Protein AF-A0A8S3JM51-F1 (afdb_monomer)

Structure (mmCIF, N/CA/C/O backbone):
data_AF-A0A8S3JM51-F1
#
_entry.id   AF-A0A8S3JM51-F1
#
loop_
_atom_site.group_PDB
_atom_site.id
_atom_site.type_symbol
_atom_site.label_atom_id
_atom_site.label_alt_id
_atom_site.label_comp_id
_atom_site.label_asym_id
_atom_site.label_entity_id
_atom_site.label_seq_id
_atom_site.pdbx_PDB_ins_code
_atom_site.Cartn_x
_atom_site.Cartn_y
_atom_site.Cartn_z
_atom_site.occupancy
_atom_site.B_iso_or_equiv
_atom_site.auth_seq_id
_atom_site.auth_comp_id
_atom_site.auth_asym_id
_atom_site.auth_atom_id
_atom_site.pdbx_PDB_model_num
ATOM 1 N N . MET A 1 1 ? 43.535 -15.695 -12.423 1.00 42.69 1 MET A N 1
ATOM 2 C CA . MET A 1 1 ? 42.474 -16.268 -13.277 1.00 42.69 1 MET A CA 1
ATOM 3 C C . MET A 1 1 ? 41.243 -15.394 -13.135 1.00 42.69 1 MET A C 1
ATOM 5 O O . MET A 1 1 ? 40.540 -15.498 -12.141 1.00 42.69 1 MET A O 1
ATOM 9 N N . SER A 1 2 ? 41.068 -14.454 -14.060 1.00 44.69 2 SER A N 1
ATOM 10 C CA . SER A 1 2 ? 39.969 -13.487 -14.043 1.00 44.69 2 SER A CA 1
ATOM 11 C C . SER A 1 2 ? 38.774 -14.100 -14.762 1.00 44.69 2 SER A C 1
ATOM 13 O O . SER A 1 2 ? 38.815 -14.300 -15.972 1.00 44.69 2 SER A O 1
ATOM 15 N N . THR A 1 3 ? 37.728 -14.451 -14.024 1.00 50.28 3 THR A N 1
ATOM 16 C CA . THR A 1 3 ? 36.486 -14.998 -14.575 1.00 50.28 3 THR A CA 1
ATOM 17 C C . THR A 1 3 ? 35.625 -13.870 -15.146 1.00 50.28 3 THR A C 1
ATOM 19 O O . THR A 1 3 ? 34.622 -13.467 -14.564 1.00 50.28 3 THR A O 1
ATOM 22 N N . THR A 1 4 ? 35.996 -13.335 -16.308 1.00 54.69 4 THR A N 1
ATOM 23 C CA . THR A 1 4 ? 35.070 -12.525 -17.110 1.00 54.69 4 THR A CA 1
ATOM 24 C C . THR A 1 4 ? 34.078 -13.472 -17.775 1.00 54.69 4 THR A C 1
ATOM 26 O O . THR A 1 4 ? 34.344 -13.991 -18.854 1.00 54.69 4 THR A O 1
ATOM 29 N N . ASN A 1 5 ? 32.959 -13.754 -17.107 1.00 57.62 5 ASN A N 1
ATOM 30 C CA . ASN A 1 5 ? 31.824 -14.431 -17.727 1.00 57.62 5 ASN A CA 1
ATOM 31 C C . ASN A 1 5 ? 31.039 -13.386 -18.545 1.00 57.62 5 ASN A C 1
ATOM 33 O O . ASN A 1 5 ? 30.449 -12.485 -17.941 1.00 57.62 5 ASN A O 1
ATOM 37 N N . PRO A 1 6 ? 31.049 -13.431 -19.890 1.00 56.12 6 PRO A N 1
ATOM 38 C CA . PRO A 1 6 ? 30.386 -12.442 -20.718 1.00 56.12 6 PRO A CA 1
ATOM 39 C C . PRO A 1 6 ? 28.938 -12.887 -20.926 1.00 56.12 6 PRO A C 1
ATOM 41 O O . PRO A 1 6 ? 28.549 -13.347 -21.992 1.00 56.12 6 PRO A O 1
ATOM 44 N N . GLN A 1 7 ? 28.124 -12.776 -19.885 1.00 57.81 7 GLN A N 1
ATOM 45 C CA . GLN A 1 7 ? 26.674 -12.813 -20.034 1.00 57.81 7 GLN A CA 1
ATOM 46 C C . GLN A 1 7 ? 26.214 -11.373 -19.867 1.00 57.81 7 GLN A C 1
ATOM 48 O O . GLN A 1 7 ? 25.864 -10.932 -18.775 1.00 57.81 7 GLN A O 1
ATOM 53 N N . HIS A 1 8 ? 26.309 -10.612 -20.956 1.00 55.81 8 HIS A N 1
ATOM 54 C CA . HIS A 1 8 ? 25.755 -9.268 -21.073 1.00 55.81 8 HIS A CA 1
ATOM 55 C C . HIS A 1 8 ? 24.223 -9.393 -21.064 1.00 55.81 8 HIS A C 1
ATOM 57 O O . HIS A 1 8 ? 23.562 -9.255 -22.086 1.00 55.81 8 HIS A O 1
ATOM 63 N N . THR A 1 9 ? 23.647 -9.778 -19.922 1.00 66.88 9 THR A N 1
ATOM 64 C CA . THR A 1 9 ? 22.201 -9.887 -19.770 1.00 66.88 9 THR A CA 1
ATOM 65 C C . THR A 1 9 ? 21.653 -8.476 -19.821 1.00 66.88 9 THR A C 1
ATOM 67 O O . THR A 1 9 ? 21.828 -7.707 -18.876 1.00 66.88 9 THR A O 1
ATOM 70 N N . GLU A 1 10 ? 21.050 -8.111 -20.944 1.00 80.38 10 GLU A N 1
ATOM 71 C CA . GLU A 1 10 ? 20.429 -6.808 -21.104 1.00 80.38 10 GLU A CA 1
ATOM 72 C C . GLU A 1 10 ? 19.344 -6.640 -20.035 1.00 80.38 10 GLU A C 1
ATOM 74 O O . GLU A 1 10 ? 18.432 -7.461 -19.885 1.00 80.38 10 GLU A O 1
ATOM 7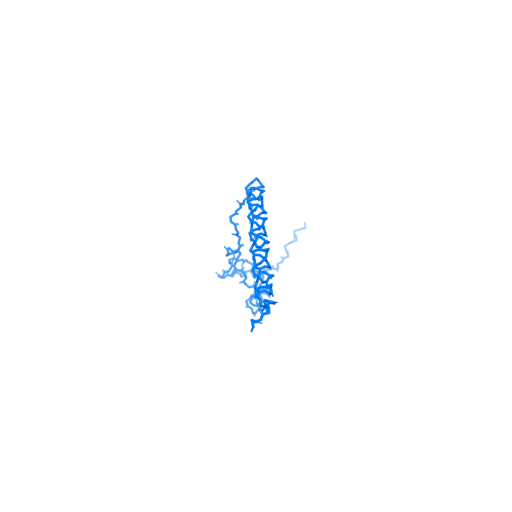9 N N . PHE A 1 11 ? 19.482 -5.588 -19.231 1.00 87.12 11 PHE A N 1
ATOM 80 C CA . PHE A 1 11 ? 18.493 -5.239 -18.226 1.00 87.12 11 PHE A CA 1
ATOM 81 C C . PHE A 1 11 ? 17.602 -4.129 -18.770 1.00 87.12 11 PHE A C 1
ATOM 83 O O . PHE A 1 11 ? 18.071 -3.033 -19.072 1.00 87.12 11 PHE A O 1
ATOM 90 N N . LEU A 1 12 ? 16.303 -4.396 -18.832 1.00 88.81 12 LEU A N 1
ATOM 91 C CA . LEU A 1 12 ? 15.284 -3.427 -19.209 1.00 88.81 12 LEU A CA 1
ATOM 92 C C . LEU A 1 12 ? 14.673 -2.803 -17.953 1.00 88.81 12 LEU A C 1
ATOM 94 O O . LEU A 1 12 ? 14.421 -3.481 -16.952 1.00 88.81 12 LEU A O 1
ATOM 98 N N . THR A 1 13 ? 14.435 -1.494 -18.000 1.00 89.88 13 THR A N 1
ATOM 99 C CA . THR A 1 13 ? 13.771 -0.762 -16.915 1.00 89.88 13 THR A CA 1
ATOM 100 C C . THR A 1 13 ? 12.292 -0.615 -17.245 1.00 89.88 13 THR A C 1
ATOM 102 O O . THR A 1 13 ? 11.944 -0.095 -18.296 1.00 89.88 13 THR A O 1
ATOM 105 N N . CYS A 1 14 ? 11.409 -1.045 -16.346 1.00 88.69 14 CYS A N 1
ATOM 106 C CA . CYS A 1 14 ? 9.969 -0.858 -16.515 1.00 88.69 14 CYS A CA 1
ATOM 107 C C . CYS A 1 14 ? 9.577 0.611 -16.319 1.00 88.69 14 CYS A C 1
ATOM 109 O O . CYS A 1 14 ? 9.820 1.172 -15.254 1.00 88.69 14 CYS A O 1
ATOM 111 N N . GLU A 1 15 ? 8.900 1.216 -17.292 1.00 85.75 15 GLU A N 1
ATOM 112 C CA . GLU A 1 15 ? 8.443 2.613 -17.213 1.00 85.75 15 GLU A CA 1
ATOM 113 C C . GLU A 1 15 ? 7.357 2.831 -16.145 1.00 85.75 15 GLU A C 1
ATOM 115 O O . GLU A 1 15 ? 7.271 3.895 -15.531 1.00 85.75 15 GLU A O 1
ATOM 120 N N . LEU A 1 16 ? 6.563 1.796 -15.852 1.00 84.38 16 LEU A N 1
ATOM 121 C CA . LEU A 1 16 ? 5.455 1.863 -14.897 1.00 84.38 16 LEU A CA 1
ATOM 122 C C . LEU A 1 16 ? 5.922 1.798 -13.433 1.00 84.38 16 LEU A C 1
ATOM 124 O O . LEU A 1 16 ? 5.446 2.572 -12.597 1.00 84.38 16 LEU A O 1
ATOM 128 N N . CYS A 1 17 ? 6.829 0.867 -13.100 1.00 86.69 17 CYS A N 1
ATOM 129 C CA . CYS A 1 17 ? 7.301 0.645 -11.725 1.00 86.69 17 CYS A CA 1
ATOM 130 C C . CYS A 1 17 ? 8.776 1.004 -11.475 1.00 86.69 17 CYS A C 1
ATOM 132 O O . CYS A 1 17 ? 9.225 0.918 -10.330 1.00 86.69 17 CYS A O 1
ATOM 134 N N . LYS A 1 18 ? 9.517 1.418 -12.511 1.00 87.00 18 LYS A N 1
ATOM 135 C CA . LYS A 1 18 ? 10.931 1.846 -12.478 1.00 87.00 18 LYS A CA 1
ATOM 136 C C . LYS A 1 18 ? 11.924 0.789 -11.972 1.00 87.00 18 LYS A C 1
ATOM 138 O O . LYS A 1 18 ? 13.024 1.127 -11.542 1.00 87.00 18 LYS A 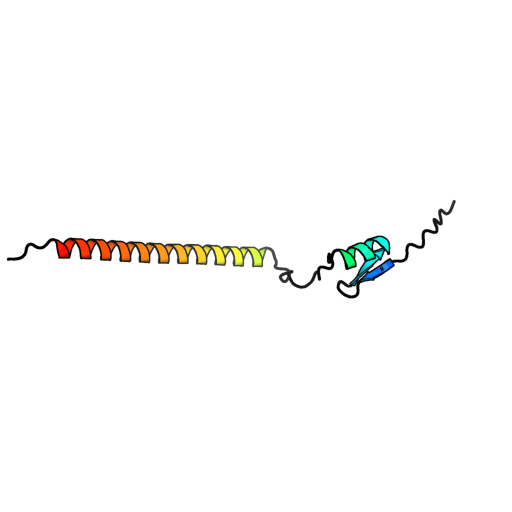O 1
ATOM 143 N N . ARG A 1 19 ? 11.558 -0.497 -12.011 1.00 86.31 19 ARG A N 1
ATOM 144 C CA . ARG A 1 19 ? 12.443 -1.619 -11.644 1.00 86.31 19 ARG A CA 1
ATOM 145 C C . ARG A 1 19 ? 13.186 -2.158 -12.865 1.00 86.31 19 ARG A C 1
ATOM 147 O O . ARG A 1 19 ? 12.645 -2.128 -13.969 1.00 86.31 19 ARG A O 1
ATOM 154 N N . ARG A 1 20 ? 14.406 -2.657 -12.643 1.00 90.19 20 ARG A N 1
ATOM 155 C CA . ARG A 1 20 ? 15.253 -3.294 -13.662 1.00 90.19 20 ARG A CA 1
ATOM 156 C C . ARG A 1 20 ? 15.048 -4.804 -13.652 1.00 90.19 20 ARG A C 1
ATOM 158 O O . ARG A 1 20 ? 15.076 -5.413 -12.584 1.00 90.19 20 ARG A O 1
ATOM 165 N N . TYR A 1 21 ? 14.879 -5.388 -14.829 1.00 89.12 21 TYR A N 1
ATOM 166 C CA . TYR A 1 21 ? 14.669 -6.819 -15.026 1.00 89.12 21 TYR A CA 1
ATOM 167 C C . TYR A 1 21 ? 15.532 -7.310 -16.182 1.00 89.12 21 TYR A C 1
ATOM 169 O O . TYR A 1 21 ? 15.747 -6.570 -17.135 1.00 89.12 21 TYR A O 1
ATOM 177 N N . ASN A 1 22 ? 15.993 -8.557 -16.124 1.00 90.75 22 ASN A N 1
ATOM 178 C CA . ASN A 1 22 ? 16.507 -9.238 -17.314 1.00 90.75 22 ASN A CA 1
ATOM 179 C C . ASN A 1 22 ? 15.374 -9.334 -18.361 1.00 90.75 22 ASN A C 1
ATOM 181 O O . ASN A 1 22 ? 14.214 -9.469 -17.966 1.00 90.75 22 ASN A O 1
ATOM 185 N N . VAL A 1 23 ? 15.690 -9.268 -19.657 1.00 88.75 23 VAL A N 1
ATOM 186 C CA . VAL A 1 23 ? 14.746 -9.378 -20.788 1.00 88.75 23 VAL A CA 1
ATOM 187 C C . VAL A 1 23 ? 13.651 -10.436 -20.588 1.00 88.75 23 VAL A C 1
ATOM 189 O O . VAL A 1 23 ? 12.469 -10.132 -20.762 1.00 88.75 23 VAL A O 1
ATOM 192 N N . ASP A 1 24 ? 13.990 -11.655 -20.167 1.00 87.06 24 ASP A N 1
ATOM 193 C CA . ASP A 1 24 ? 12.996 -12.732 -20.019 1.00 87.06 24 ASP A CA 1
ATOM 194 C C . ASP A 1 24 ? 12.036 -12.496 -18.846 1.00 87.06 24 ASP A C 1
ATOM 196 O O . ASP A 1 24 ? 10.843 -12.808 -18.894 1.00 87.06 24 ASP A O 1
ATOM 200 N N . VAL A 1 25 ? 12.548 -11.900 -17.770 1.00 87.56 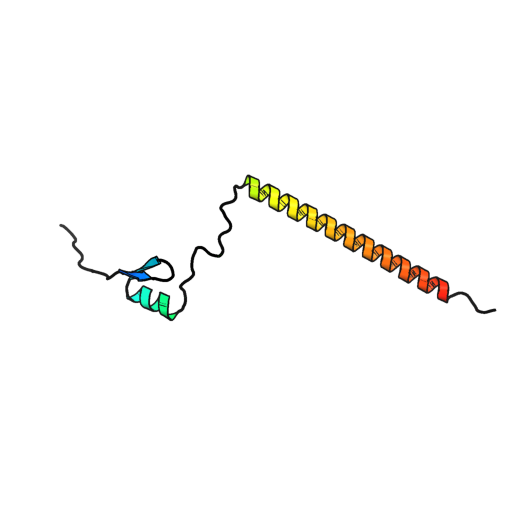25 VAL A N 1
ATOM 201 C CA . VAL A 1 25 ? 11.742 -11.495 -16.613 1.00 87.56 25 VAL A CA 1
ATOM 202 C C . VAL A 1 25 ? 10.907 -10.263 -16.959 1.00 87.56 25 VAL A C 1
ATOM 204 O O . VAL A 1 25 ? 9.764 -10.167 -16.525 1.00 87.56 25 VAL A O 1
ATOM 207 N N . TYR A 1 26 ? 11.439 -9.352 -17.777 1.00 89.56 26 TYR A N 1
ATOM 208 C CA . TYR A 1 26 ? 10.739 -8.163 -18.252 1.00 89.56 26 TYR A CA 1
ATOM 209 C C . TYR A 1 26 ? 9.509 -8.534 -19.085 1.00 89.56 26 TYR A C 1
ATOM 211 O O . TYR A 1 26 ? 8.425 -8.008 -18.842 1.00 89.56 26 TYR A O 1
ATOM 219 N N . LYS A 1 27 ? 9.644 -9.498 -20.006 1.00 87.69 27 LYS A N 1
ATOM 220 C CA . LYS A 1 27 ? 8.518 -10.013 -20.800 1.00 87.69 27 LYS A CA 1
ATOM 221 C C . LYS A 1 27 ? 7.395 -10.536 -19.906 1.00 87.69 27 LYS A C 1
ATOM 223 O O . LYS A 1 27 ? 6.252 -10.134 -20.078 1.00 87.69 27 LYS A O 1
ATOM 228 N N . ARG A 1 28 ? 7.713 -11.360 -18.902 1.00 88.06 28 ARG A N 1
ATOM 229 C CA . ARG A 1 28 ? 6.714 -11.854 -17.932 1.00 88.06 28 ARG A CA 1
ATOM 230 C C . ARG A 1 28 ? 6.118 -10.734 -17.086 1.00 88.06 28 ARG A C 1
ATOM 232 O O . ARG A 1 28 ? 4.914 -10.693 -16.880 1.00 88.06 28 ARG A O 1
ATOM 239 N N . HIS A 1 29 ? 6.946 -9.793 -16.646 1.00 89.00 29 HIS A N 1
ATOM 240 C CA . HIS A 1 29 ? 6.515 -8.642 -15.861 1.00 89.00 29 HIS A CA 1
ATOM 241 C C . HIS A 1 29 ? 5.463 -7.786 -16.584 1.00 89.00 29 HIS A C 1
ATOM 243 O O . HIS A 1 29 ? 4.492 -7.366 -15.952 1.00 89.00 29 HIS A O 1
ATOM 249 N N . ILE A 1 30 ? 5.654 -7.547 -17.887 1.00 83.50 30 ILE A N 1
ATOM 250 C CA . ILE A 1 30 ? 4.702 -6.817 -18.733 1.00 83.50 30 ILE A CA 1
ATOM 251 C C . ILE A 1 30 ? 3.490 -7.692 -19.081 1.00 83.50 30 ILE A C 1
ATOM 253 O O . ILE A 1 30 ? 2.358 -7.258 -18.883 1.00 83.50 30 ILE A O 1
ATOM 257 N N . ASN A 1 31 ? 3.706 -8.927 -19.542 1.00 83.31 31 ASN A N 1
ATOM 258 C CA . ASN A 1 31 ? 2.636 -9.796 -20.045 1.00 83.31 31 ASN A CA 1
ATOM 259 C C . ASN A 1 31 ? 1.663 -10.245 -18.948 1.00 83.31 31 ASN A C 1
ATOM 261 O O . ASN A 1 31 ? 0.452 -10.236 -19.146 1.00 83.31 31 ASN A O 1
ATOM 265 N N . GLU A 1 32 ? 2.175 -10.622 -17.779 1.00 78.19 32 GLU A N 1
ATOM 266 C CA . GLU A 1 32 ? 1.359 -11.139 -16.675 1.00 78.19 32 GLU A CA 1
ATOM 267 C C . GLU A 1 32 ? 0.789 -10.017 -15.789 1.00 78.19 32 GLU A C 1
ATOM 269 O O . GLU A 1 32 ? 0.273 -10.287 -14.708 1.00 78.19 32 GLU A O 1
ATOM 274 N N . ASN A 1 33 ? 0.900 -8.747 -16.208 1.00 73.31 33 ASN A N 1
ATOM 275 C CA . ASN A 1 33 ? 0.441 -7.575 -15.452 1.00 73.31 33 ASN A CA 1
ATOM 276 C C . ASN A 1 33 ? 0.911 -7.553 -13.980 1.00 73.31 33 ASN A C 1
ATOM 278 O O . ASN A 1 33 ? 0.296 -6.924 -13.119 1.00 73.31 33 ASN A O 1
ATOM 282 N N . GLN A 1 34 ? 2.063 -8.162 -13.674 1.00 73.69 34 GLN A N 1
ATOM 283 C CA . GLN A 1 34 ? 2.659 -8.153 -12.328 1.00 73.69 34 GLN A CA 1
ATOM 284 C C . GLN A 1 34 ? 3.275 -6.791 -11.959 1.00 73.69 34 GLN A C 1
ATOM 286 O O . GLN A 1 34 ? 3.964 -6.632 -10.941 1.00 73.69 34 GLN A O 1
ATOM 291 N N . CYS A 1 35 ? 3.064 -5.779 -12.797 1.00 82.12 35 CYS A N 1
ATOM 292 C CA . CYS A 1 35 ? 3.557 -4.437 -12.587 1.00 82.12 35 CYS A CA 1
ATOM 293 C C . CYS A 1 35 ? 2.747 -3.676 -11.530 1.00 82.12 35 CYS A C 1
ATOM 295 O O . CYS A 1 35 ? 1.936 -2.800 -11.823 1.00 82.12 35 CYS A O 1
ATOM 297 N N . ILE A 1 36 ? 3.043 -3.954 -10.262 1.00 75.94 36 ILE A N 1
ATOM 298 C CA . ILE A 1 36 ? 2.443 -3.249 -9.127 1.00 75.94 36 ILE A CA 1
ATOM 299 C C . ILE A 1 36 ? 3.278 -2.005 -8.788 1.00 75.94 36 ILE A C 1
ATOM 301 O O . ILE A 1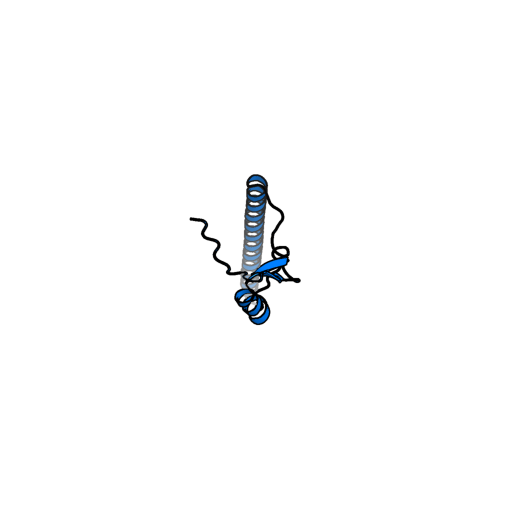 36 ? 4.434 -2.104 -8.352 1.00 75.94 36 ILE A O 1
ATOM 305 N N . LYS A 1 37 ? 2.680 -0.811 -8.928 1.00 66.75 37 LYS A N 1
ATOM 306 C CA . LYS A 1 37 ? 3.251 0.441 -8.404 1.00 66.75 37 LYS A CA 1
ATOM 307 C C . LYS A 1 37 ? 3.384 0.322 -6.882 1.00 66.75 37 LYS A C 1
ATOM 309 O O . LYS A 1 37 ? 2.395 0.262 -6.161 1.00 66.75 37 LYS A O 1
ATOM 314 N N . ARG A 1 38 ? 4.618 0.332 -6.363 1.00 62.06 38 ARG A N 1
ATOM 315 C CA . ARG A 1 38 ? 4.909 0.123 -4.924 1.00 62.06 38 ARG A CA 1
ATOM 316 C C . ARG A 1 38 ? 4.403 1.246 -4.000 1.00 62.06 38 ARG A C 1
ATOM 318 O O . ARG A 1 38 ? 4.532 1.117 -2.786 1.00 62.06 38 ARG A O 1
ATOM 325 N N . ASN A 1 39 ? 3.836 2.316 -4.557 1.00 58.09 39 ASN A N 1
ATOM 326 C CA . ASN A 1 39 ? 3.649 3.587 -3.857 1.00 58.09 39 ASN A CA 1
ATOM 327 C C . ASN A 1 39 ? 2.192 3.943 -3.534 1.00 58.09 39 ASN A C 1
ATOM 329 O O . ASN A 1 39 ? 1.976 4.975 -2.917 1.00 58.09 39 ASN A O 1
ATOM 333 N N . GLN A 1 40 ? 1.199 3.135 -3.920 1.00 61.84 40 GLN A N 1
ATOM 334 C CA . GLN A 1 40 ? -0.211 3.531 -3.746 1.00 61.84 40 GLN A CA 1
ATOM 335 C C . GLN A 1 40 ? -0.857 3.035 -2.443 1.00 61.84 40 GLN A C 1
ATOM 337 O O . GLN A 1 40 ? -1.792 3.659 -1.962 1.00 61.84 40 GLN A O 1
ATOM 342 N N . HIS A 1 41 ? -0.342 1.962 -1.832 1.00 63.03 41 HIS A N 1
ATOM 343 C CA . HIS A 1 41 ? -0.963 1.346 -0.644 1.00 63.03 41 HIS A CA 1
ATOM 344 C C . HIS A 1 41 ? -0.080 1.344 0.603 1.00 63.03 41 HIS A C 1
ATOM 346 O O . HIS A 1 41 ? -0.423 0.720 1.607 1.00 63.03 41 HIS A O 1
ATOM 352 N N . ARG A 1 42 ? 1.079 2.010 0.565 1.00 67.75 42 ARG A N 1
ATOM 353 C CA . ARG A 1 42 ? 1.875 2.175 1.780 1.00 67.75 42 ARG A CA 1
ATOM 354 C C . ARG A 1 42 ? 1.356 3.396 2.511 1.00 67.75 42 ARG A C 1
ATOM 356 O O . ARG A 1 42 ? 1.543 4.516 2.048 1.00 67.75 42 ARG A O 1
ATOM 363 N N . LEU A 1 43 ? 0.717 3.157 3.653 1.00 72.56 43 LEU A N 1
ATOM 364 C CA . LEU A 1 43 ? 0.554 4.203 4.649 1.00 72.56 43 LEU A CA 1
ATOM 365 C C . LEU A 1 43 ? 1.941 4.803 4.940 1.00 72.56 43 LEU A C 1
ATOM 367 O O . LEU A 1 43 ? 2.939 4.066 4.888 1.00 72.56 43 LEU A O 1
ATOM 371 N N . PRO A 1 44 ? 2.024 6.111 5.231 1.00 80.00 44 PRO A N 1
ATOM 372 C CA . PRO A 1 44 ? 3.233 6.704 5.778 1.00 80.00 44 PRO A CA 1
ATOM 373 C C . PRO A 1 44 ? 3.791 5.830 6.902 1.00 80.00 44 PRO A C 1
ATOM 375 O O . PRO A 1 44 ? 3.039 5.155 7.610 1.00 80.00 44 PRO A O 1
ATOM 378 N N . PHE A 1 45 ? 5.114 5.815 7.055 1.00 81.19 45 PHE A N 1
ATOM 379 C CA . PHE A 1 45 ? 5.709 5.094 8.170 1.00 81.19 45 PHE A CA 1
ATOM 380 C C . PHE A 1 45 ? 5.178 5.684 9.478 1.00 81.19 45 PHE A C 1
ATOM 382 O O . PHE A 1 45 ? 5.437 6.838 9.808 1.00 81.19 45 PHE A O 1
ATOM 389 N N . GLU A 1 46 ? 4.426 4.876 10.211 1.00 84.69 46 GLU A N 1
ATOM 390 C CA . GLU A 1 46 ? 3.989 5.199 11.557 1.00 84.69 46 GLU A CA 1
ATOM 391 C C . GLU A 1 46 ? 4.931 4.546 12.545 1.00 84.69 46 GLU A C 1
ATOM 393 O O . GLU A 1 46 ? 5.199 3.342 12.474 1.00 84.69 46 GLU A O 1
ATOM 398 N N . SER A 1 47 ? 5.392 5.341 13.505 1.00 89.12 47 SER A N 1
ATOM 399 C CA . SER A 1 47 ? 6.108 4.810 14.657 1.00 89.12 47 SER A CA 1
ATOM 400 C C . SER A 1 47 ? 5.248 3.795 15.414 1.00 89.12 47 SER A C 1
ATOM 402 O O . SER A 1 47 ? 4.014 3.866 15.423 1.00 89.12 47 SER A O 1
ATOM 404 N N . ILE A 1 48 ? 5.909 2.878 16.121 1.00 89.38 48 ILE A N 1
ATOM 405 C CA . ILE A 1 48 ? 5.239 1.902 16.993 1.00 89.38 48 ILE A CA 1
ATOM 406 C C . ILE A 1 48 ? 4.304 2.621 17.983 1.00 89.38 48 ILE A C 1
ATOM 408 O O . ILE A 1 48 ? 3.171 2.184 18.170 1.00 89.38 48 ILE A O 1
ATOM 412 N N . LYS A 1 49 ? 4.733 3.772 18.526 1.00 91.00 49 LYS A N 1
ATOM 413 C CA . LYS A 1 49 ? 3.938 4.615 19.435 1.00 91.00 49 LYS A CA 1
ATOM 414 C C . LYS A 1 49 ? 2.669 5.173 18.775 1.00 91.00 49 LYS A C 1
ATOM 416 O O . LYS A 1 49 ? 1.599 5.126 19.367 1.00 91.00 49 LYS A O 1
ATOM 421 N 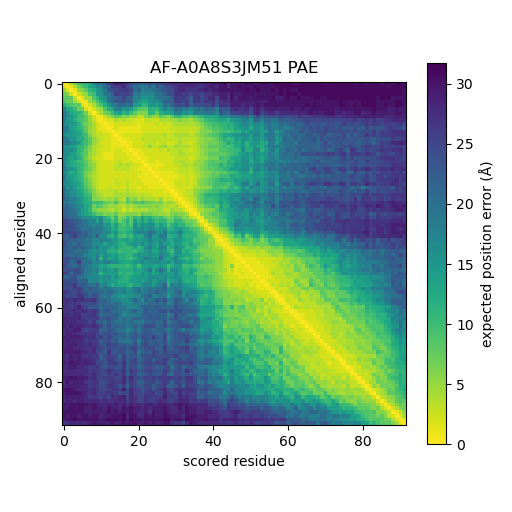N . GLN A 1 50 ? 2.756 5.686 17.548 1.00 88.19 50 GLN A N 1
ATOM 422 C CA . GLN A 1 50 ? 1.575 6.181 16.821 1.00 88.19 50 GLN A CA 1
ATOM 423 C C . GLN A 1 50 ? 0.604 5.048 16.486 1.00 88.19 50 GLN A C 1
ATOM 425 O O . GLN A 1 50 ? -0.611 5.210 16.602 1.00 88.19 50 GLN A O 1
ATOM 430 N N . ARG A 1 51 ? 1.141 3.883 16.109 1.00 88.25 51 ARG A N 1
ATOM 431 C CA . ARG A 1 51 ? 0.337 2.696 15.829 1.00 88.25 51 ARG A CA 1
ATOM 432 C C . ARG A 1 51 ? -0.407 2.217 17.076 1.00 88.25 51 ARG A C 1
ATOM 434 O O . ARG A 1 51 ? -1.592 1.912 16.970 1.00 88.25 51 ARG A O 1
ATOM 441 N N . SER A 1 52 ? 0.253 2.161 18.236 1.00 86.12 52 SER A N 1
ATOM 442 C CA . SER A 1 52 ? -0.378 1.704 19.481 1.00 86.12 52 SER A CA 1
ATOM 443 C C . SER A 1 52 ? -1.504 2.633 19.933 1.00 86.12 52 SER A C 1
ATOM 445 O O . SER A 1 52 ? -2.568 2.139 20.292 1.00 86.12 52 SER A O 1
ATOM 447 N N . ILE A 1 53 ? -1.310 3.954 19.836 1.00 88.19 53 ILE A N 1
ATOM 448 C CA . ILE A 1 53 ? -2.344 4.954 20.155 1.00 88.19 53 ILE A CA 1
ATOM 449 C C . ILE A 1 53 ? -3.575 4.749 19.264 1.00 88.19 53 ILE A C 1
ATOM 451 O O . ILE A 1 53 ? -4.665 4.501 19.768 1.00 88.19 53 ILE A O 1
ATOM 455 N N . ARG A 1 54 ? -3.393 4.718 17.936 1.00 87.31 54 ARG A N 1
ATOM 456 C CA . ARG A 1 54 ? -4.507 4.546 16.990 1.00 87.31 54 ARG A CA 1
ATOM 457 C C . ARG A 1 54 ? -5.269 3.236 17.196 1.00 87.31 54 ARG A C 1
ATOM 459 O O . ARG A 1 54 ? -6.485 3.198 17.022 1.00 87.31 54 ARG A O 1
ATOM 466 N N . ILE A 1 55 ? -4.561 2.139 17.470 1.00 85.88 55 ILE A N 1
ATOM 467 C CA . ILE A 1 55 ? -5.205 0.852 17.760 1.00 85.88 55 ILE A CA 1
ATOM 468 C C . ILE A 1 55 ? -6.035 0.967 19.043 1.00 85.88 55 ILE A C 1
ATOM 470 O O . ILE A 1 55 ? -7.178 0.520 19.042 1.00 85.88 55 ILE A O 1
ATOM 474 N N . GLY A 1 56 ? -5.501 1.608 20.088 1.00 86.12 56 GLY A N 1
ATOM 475 C CA . GLY A 1 56 ? -6.238 1.901 21.318 1.00 86.12 56 GLY A CA 1
ATOM 476 C C . GLY A 1 56 ? -7.531 2.677 21.053 1.00 86.12 56 GLY A C 1
ATOM 477 O O . GLY A 1 56 ? -8.603 2.214 21.438 1.00 86.12 56 GLY A O 1
ATOM 478 N N . ASP A 1 57 ? -7.451 3.777 20.301 1.00 85.88 57 ASP A N 1
ATOM 479 C CA . ASP A 1 57 ? -8.612 4.613 19.959 1.00 85.88 57 ASP A CA 1
ATOM 480 C C . ASP A 1 57 ? -9.683 3.829 19.182 1.00 85.88 57 ASP A C 1
ATOM 482 O O . ASP A 1 57 ? -10.881 3.931 19.455 1.00 85.88 57 ASP A O 1
ATOM 486 N N . LYS A 1 58 ? -9.259 2.989 18.227 1.00 85.56 58 LYS A N 1
ATOM 487 C CA . LYS A 1 58 ? -10.176 2.129 17.461 1.00 85.56 58 LYS A CA 1
ATOM 488 C C . LYS A 1 58 ? -10.892 1.118 18.350 1.00 85.56 58 LYS A C 1
ATOM 490 O O . LYS A 1 58 ? -12.082 0.886 18.158 1.00 85.56 58 LYS A O 1
ATOM 495 N N . ILE A 1 59 ? -10.182 0.506 19.297 1.00 85.50 59 ILE A N 1
ATOM 496 C CA . ILE A 1 59 ? -10.770 -0.464 20.227 1.00 85.50 59 ILE A CA 1
ATOM 497 C C . ILE A 1 59 ? -11.811 0.225 21.112 1.00 85.50 59 ILE A C 1
ATOM 499 O O . ILE A 1 59 ? -12.917 -0.298 21.252 1.00 85.50 59 ILE A O 1
ATOM 503 N N . PHE A 1 60 ? -11.492 1.407 21.644 1.00 85.06 60 PHE A N 1
ATOM 504 C CA . PHE A 1 60 ? -12.418 2.197 22.453 1.00 85.06 60 PHE A CA 1
ATOM 505 C C . PHE A 1 60 ? -13.695 2.554 21.675 1.00 85.06 60 PHE A C 1
ATOM 507 O O . PHE A 1 60 ? -14.801 2.288 22.142 1.00 85.06 60 PHE A O 1
ATOM 514 N N . SER A 1 61 ? -13.555 3.043 20.439 1.00 85.06 61 SER A N 1
ATOM 515 C CA . SER A 1 61 ? -14.700 3.387 19.585 1.00 85.06 61 SER A CA 1
ATOM 516 C C . SER A 1 61 ? -15.599 2.179 19.275 1.00 85.06 61 SER A C 1
ATOM 518 O O . SER A 1 61 ? -16.824 2.283 19.322 1.00 85.06 61 SER A O 1
ATOM 520 N N . ILE A 1 62 ? -15.017 1.001 19.024 1.00 82.69 62 ILE A N 1
ATOM 521 C CA . ILE A 1 62 ? -15.788 -0.234 18.801 1.00 82.69 62 ILE A CA 1
ATOM 522 C C . ILE A 1 62 ? -16.556 -0.645 20.064 1.00 82.69 62 ILE A C 1
ATOM 524 O O . ILE A 1 62 ? -17.691 -1.120 19.974 1.00 82.69 62 ILE A O 1
ATOM 528 N N . GLN A 1 63 ? -15.948 -0.495 21.243 1.00 83.06 63 GLN A N 1
ATOM 529 C CA . GLN A 1 63 ? -16.617 -0.794 22.509 1.00 83.06 63 GLN A CA 1
ATOM 530 C C . GLN A 1 63 ? -17.813 0.132 22.738 1.00 83.06 63 GLN A C 1
ATOM 532 O O . GLN A 1 63 ? -18.890 -0.349 23.088 1.00 83.06 63 GLN A O 1
ATOM 537 N N . GLU A 1 64 ? -17.654 1.426 22.473 1.00 84.06 64 GLU A N 1
ATOM 538 C CA . GLU A 1 64 ? -18.730 2.408 22.598 1.00 84.06 64 GLU A CA 1
ATOM 539 C C . GLU A 1 64 ? -19.893 2.105 21.639 1.00 84.06 64 GLU A C 1
ATOM 541 O O . GLU A 1 64 ? -21.050 2.042 22.057 1.00 84.06 64 GLU A O 1
ATOM 546 N N . GLN A 1 65 ? -19.595 1.803 20.371 1.00 82.00 65 GLN A N 1
ATOM 547 C CA . GLN A 1 65 ? -20.616 1.420 19.391 1.00 82.00 65 GLN A CA 1
ATOM 548 C C . GLN A 1 65 ? -21.401 0.174 19.821 1.00 82.00 65 GLN A C 1
ATOM 550 O O . GLN A 1 65 ? -22.620 0.125 19.656 1.00 82.00 65 GLN A O 1
ATOM 555 N N . LYS A 1 66 ? -20.732 -0.827 20.409 1.00 86.06 66 LYS A N 1
ATOM 556 C CA . LYS A 1 66 ? -21.409 -2.023 20.938 1.00 86.06 66 LYS A CA 1
ATOM 557 C C . LYS A 1 66 ? -22.334 -1.700 22.111 1.00 86.06 66 LYS A C 1
ATOM 559 O O . LYS A 1 66 ? -23.427 -2.259 22.176 1.00 86.06 66 LYS A O 1
ATOM 564 N N . GLN A 1 67 ? -21.927 -0.808 23.013 1.00 79.62 67 GLN A N 1
ATOM 565 C CA . GLN A 1 67 ? -22.770 -0.395 24.140 1.00 79.62 67 GLN A CA 1
ATOM 566 C C . GLN A 1 67 ? -24.018 0.355 23.663 1.00 79.62 67 GLN A C 1
ATOM 568 O O . GLN A 1 67 ? -25.122 0.066 24.124 1.00 79.62 67 GLN A O 1
ATOM 573 N N . GLN A 1 68 ? -23.869 1.258 22.692 1.00 80.69 68 GLN A N 1
ATOM 574 C CA . GLN A 1 68 ? -25.002 1.981 22.109 1.00 80.69 68 GLN A CA 1
ATOM 575 C C . GLN A 1 68 ? -25.981 1.033 21.397 1.00 80.69 68 GLN A C 1
ATOM 577 O O . GLN A 1 68 ? -27.194 1.176 21.549 1.00 80.69 68 GLN A O 1
ATOM 582 N N . GLN A 1 69 ? -25.479 0.027 20.671 1.00 81.44 69 GLN A N 1
ATOM 583 C CA . GLN A 1 69 ? -26.325 -0.989 20.030 1.00 81.44 69 GLN A CA 1
ATOM 584 C C . GLN A 1 69 ? -27.087 -1.845 21.052 1.00 81.44 69 GLN A C 1
ATOM 586 O O . GLN A 1 69 ? -28.274 -2.102 20.856 1.00 81.44 69 GLN A O 1
ATOM 591 N N . GLN A 1 70 ? -26.446 -2.239 22.159 1.00 76.94 70 GLN A N 1
ATOM 592 C CA . GLN A 1 70 ? -27.120 -2.982 23.230 1.00 76.94 70 GLN A CA 1
ATOM 593 C C . GLN A 1 70 ? -28.223 -2.153 23.892 1.00 76.94 70 GLN A C 1
ATOM 595 O O . GLN A 1 70 ? -29.330 -2.656 24.044 1.00 76.94 70 GLN A O 1
ATOM 600 N N . GLN A 1 71 ? -27.977 -0.878 24.214 1.00 75.31 71 GLN A N 1
ATOM 601 C CA . GLN A 1 71 ? -29.011 -0.010 24.798 1.00 75.31 71 GLN A CA 1
ATOM 602 C C . GLN A 1 71 ? -30.206 0.201 23.856 1.00 75.31 71 GLN A C 1
ATOM 604 O O . GLN A 1 71 ? -31.356 0.238 24.292 1.00 75.31 71 GLN A O 1
ATOM 609 N N . GLN A 1 72 ? -29.966 0.316 22.548 1.00 74.62 72 GLN A N 1
ATOM 610 C 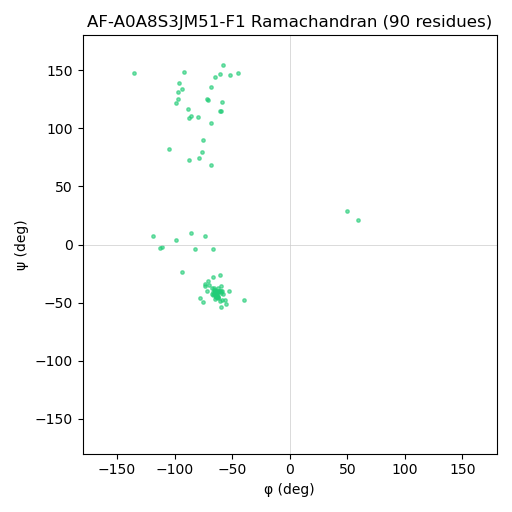CA . GLN A 1 72 ? -31.053 0.406 21.571 1.00 74.62 72 GLN A CA 1
ATOM 611 C C . GLN A 1 72 ? -31.858 -0.896 21.497 1.00 74.62 72 GLN A C 1
ATOM 613 O O . GLN A 1 72 ? -33.085 -0.843 21.459 1.00 74.62 72 GLN A O 1
ATOM 618 N N . GLN A 1 73 ? -31.198 -2.058 21.531 1.00 73.38 73 GLN A N 1
ATOM 619 C CA . GLN A 1 73 ? -31.885 -3.351 21.602 1.00 73.38 73 GLN A CA 1
ATOM 620 C C . GLN A 1 73 ? -32.735 -3.470 22.868 1.00 73.38 73 GLN A C 1
ATOM 622 O O . GLN A 1 73 ? -33.927 -3.743 22.753 1.00 73.38 73 GLN A O 1
ATOM 627 N N . THR A 1 74 ? -32.190 -3.142 24.044 1.00 75.00 74 THR A N 1
ATOM 628 C CA . THR A 1 74 ? -32.966 -3.187 25.293 1.00 75.00 74 THR A CA 1
ATOM 629 C C . THR A 1 74 ? -34.168 -2.247 25.262 1.00 75.00 74 THR A C 1
ATOM 631 O O . THR A 1 74 ? -35.251 -2.616 25.709 1.00 75.00 74 THR A O 1
ATOM 634 N N . ASN A 1 75 ? -34.015 -1.045 24.696 1.00 77.69 75 ASN A N 1
ATOM 635 C CA . ASN A 1 75 ? -35.123 -0.098 24.565 1.00 77.69 75 ASN A CA 1
ATOM 636 C C . ASN A 1 75 ? -36.219 -0.628 23.629 1.00 77.69 75 ASN A C 1
ATOM 638 O O . ASN A 1 75 ? -37.403 -0.507 23.943 1.00 77.69 75 ASN A O 1
ATOM 642 N N . ASN A 1 76 ? -35.838 -1.251 22.512 1.00 77.00 76 ASN A N 1
ATOM 643 C CA . ASN A 1 76 ? -36.783 -1.866 21.581 1.00 77.00 76 ASN A CA 1
ATOM 644 C C . ASN A 1 76 ? -37.525 -3.050 22.220 1.00 77.00 76 ASN A C 1
ATOM 646 O O . ASN A 1 76 ? -38.748 -3.135 22.099 1.00 77.00 76 ASN A O 1
ATOM 650 N N . ASP A 1 77 ? -36.826 -3.915 22.959 1.00 75.94 77 ASP A N 1
ATOM 651 C CA . ASP A 1 77 ? -37.429 -5.061 23.650 1.00 75.94 77 ASP A CA 1
ATOM 652 C C . ASP A 1 77 ? -38.460 -4.621 24.701 1.00 75.94 77 ASP A C 1
ATOM 654 O O . ASP A 1 77 ? -39.556 -5.185 24.779 1.00 75.94 77 ASP A O 1
ATOM 658 N N . VAL A 1 78 ? -38.154 -3.556 25.453 1.00 78.31 78 VAL A N 1
ATOM 659 C CA . VAL A 1 78 ? -39.070 -2.954 26.436 1.00 78.31 78 VAL A CA 1
ATOM 660 C C . VAL A 1 78 ? -40.301 -2.331 25.765 1.00 78.31 78 VAL A C 1
ATOM 662 O O . VAL A 1 78 ? -41.416 -2.428 26.281 1.00 78.31 78 VAL A O 1
ATOM 665 N N . GLN A 1 79 ? -40.162 -1.709 24.591 1.00 72.56 79 GLN A N 1
ATOM 666 C CA . GLN A 1 79 ? -41.329 -1.198 23.860 1.00 72.56 79 GLN A CA 1
ATOM 667 C C . GLN A 1 79 ? -42.234 -2.323 23.338 1.00 72.56 79 GLN A C 1
ATOM 669 O O . GLN A 1 79 ? -43.467 -2.203 23.369 1.00 72.56 79 GLN A O 1
ATOM 674 N N . ILE A 1 80 ? -41.641 -3.432 22.891 1.00 75.44 80 ILE A N 1
ATOM 675 C CA . ILE A 1 80 ? -42.378 -4.599 22.402 1.00 75.44 80 ILE A CA 1
ATOM 676 C C . ILE A 1 80 ? -43.161 -5.264 23.543 1.00 75.44 80 ILE A C 1
ATOM 678 O O . ILE A 1 80 ? -44.330 -5.611 23.349 1.00 75.44 80 ILE A O 1
ATOM 682 N N . SER A 1 81 ? -42.567 -5.422 24.731 1.00 72.75 81 SER A N 1
ATOM 683 C CA . SER A 1 81 ? -43.251 -6.006 25.895 1.00 72.75 81 SER A CA 1
ATOM 684 C C . SER A 1 81 ? -44.422 -5.137 26.371 1.00 72.75 81 SER A C 1
ATOM 686 O O . SER A 1 81 ? -45.540 -5.643 26.486 1.00 72.75 81 SER A O 1
ATOM 688 N N . ASN A 1 82 ? -44.221 -3.822 26.503 1.00 72.25 82 ASN A N 1
ATOM 689 C CA . ASN A 1 82 ? -45.275 -2.871 26.886 1.00 72.25 82 ASN A CA 1
ATOM 690 C C . ASN A 1 82 ? -46.462 -2.860 25.901 1.00 72.25 82 ASN A C 1
ATOM 692 O O . ASN A 1 82 ? -47.625 -2.734 26.295 1.00 72.25 82 ASN A O 1
ATOM 696 N N . SER A 1 83 ? -46.190 -3.027 24.604 1.00 68.44 83 SER A N 1
ATOM 697 C CA . SER A 1 83 ? -47.228 -3.090 23.565 1.00 68.44 83 SER A CA 1
ATOM 698 C C . SER A 1 83 ? -48.051 -4.383 23.625 1.00 68.44 83 SER A C 1
ATOM 700 O O . SER A 1 83 ? -49.242 -4.377 23.304 1.00 68.44 83 SER A O 1
ATOM 702 N N . ARG A 1 84 ? -47.442 -5.499 24.053 1.00 65.62 84 ARG A N 1
ATOM 703 C CA . ARG A 1 84 ? -48.134 -6.786 24.240 1.00 65.62 84 ARG A CA 1
ATOM 704 C C . ARG A 1 84 ? -49.035 -6.783 25.474 1.00 65.62 84 ARG A C 1
ATOM 706 O O . ARG A 1 84 ? -50.096 -7.400 25.426 1.00 65.62 84 ARG A O 1
ATOM 713 N N . GLU A 1 85 ? -48.660 -6.079 26.542 1.00 61.53 85 GLU A N 1
ATOM 714 C CA . GLU A 1 85 ? -49.498 -5.953 27.744 1.00 61.53 85 GLU A CA 1
ATOM 715 C C . GLU A 1 85 ? -50.727 -5.066 27.518 1.00 61.53 85 GLU A C 1
ATOM 717 O O . GLU A 1 85 ? -51.832 -5.442 27.907 1.00 61.53 85 GLU A O 1
ATOM 722 N N . LYS A 1 86 ? -50.590 -3.948 26.787 1.00 60.41 86 LYS A N 1
ATOM 723 C CA . LYS A 1 86 ? -51.734 -3.077 26.450 1.00 60.41 86 LYS A CA 1
ATOM 724 C C . LYS A 1 86 ? -52.827 -3.771 25.629 1.00 60.41 86 LYS A C 1
ATOM 726 O O . LYS A 1 86 ? -53.984 -3.376 25.717 1.00 60.41 86 LYS A O 1
ATOM 731 N N . LYS A 1 87 ? -52.493 -4.813 24.860 1.00 60.75 87 LYS A N 1
ATOM 732 C CA . LYS A 1 87 ? -53.458 -5.581 24.049 1.00 60.75 87 LYS A CA 1
ATOM 733 C C . LYS A 1 87 ? -54.231 -6.662 24.821 1.00 60.75 87 LYS A C 1
ATOM 735 O O . LYS A 1 87 ? -55.093 -7.296 24.224 1.00 60.75 87 LYS A O 1
ATOM 740 N N . LYS A 1 88 ? -53.938 -6.888 26.109 1.00 60.59 88 LYS A N 1
ATOM 741 C CA . LYS A 1 88 ? -54.614 -7.900 26.947 1.00 60.59 88 LYS A CA 1
ATOM 742 C C . LYS A 1 88 ? -55.715 -7.338 27.855 1.00 60.59 88 LYS A C 1
ATOM 744 O O . LYS A 1 88 ? -56.275 -8.100 28.638 1.00 60.59 88 LYS A O 1
ATOM 749 N N . GLN A 1 89 ? -56.031 -6.044 27.780 1.00 58.66 89 GLN A N 1
ATOM 750 C CA . GLN A 1 89 ? -57.143 -5.501 28.564 1.00 58.66 89 GLN A CA 1
ATOM 751 C C . GLN A 1 89 ? -58.481 -6.007 27.994 1.00 58.66 89 GLN A C 1
ATOM 753 O O . GLN A 1 89 ? -58.707 -5.845 26.791 1.00 58.66 89 GLN A O 1
ATOM 758 N N . PRO A 1 90 ? -59.340 -6.656 28.803 1.00 59.09 9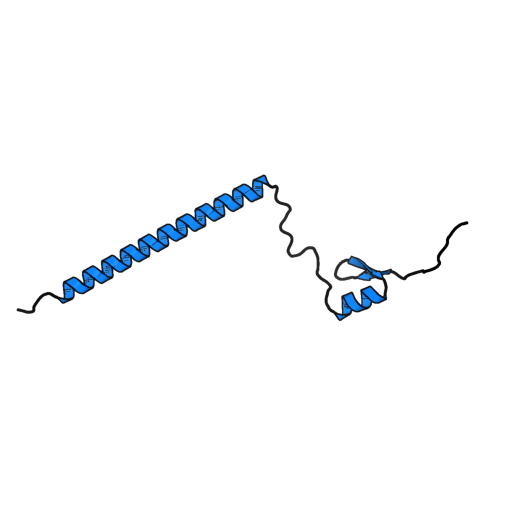0 PRO A N 1
ATOM 759 C CA . PRO A 1 90 ? -60.627 -7.146 28.329 1.00 59.09 90 PRO A CA 1
ATOM 760 C C . PRO A 1 90 ? -61.545 -5.957 28.019 1.00 59.09 90 PRO A C 1
ATOM 762 O O . PRO A 1 90 ? -61.585 -4.988 28.779 1.00 59.09 90 PRO A O 1
ATOM 765 N N . LEU A 1 91 ? -62.244 -6.020 26.880 1.00 63.25 91 LEU A N 1
ATOM 766 C CA . LEU A 1 91 ? -63.288 -5.048 26.556 1.00 63.25 91 LEU A CA 1
ATOM 767 C C . LEU A 1 91 ? -64.444 -5.169 27.569 1.00 63.25 91 LEU A C 1
ATOM 769 O O . LEU A 1 91 ? -64.727 -6.291 27.998 1.00 63.25 91 LEU A O 1
ATOM 773 N N . PRO A 1 92 ? -65.076 -4.037 27.938 1.00 69.00 92 PRO A N 1
ATOM 774 C CA . PRO A 1 92 ? -66.236 -4.012 28.826 1.00 69.00 92 PRO A CA 1
ATOM 775 C C . PRO A 1 92 ? -67.452 -4.731 28.232 1.00 69.00 92 PRO A C 1
ATOM 777 O O . PRO A 1 92 ? -67.579 -4.763 26.984 1.00 69.00 92 PRO A O 1
#

Organism: NCBI:txid392030

Mean predicted aligned error: 15.85 Å

Sequence (92 aa):
MSTTNPQHTEFLTCELCKRRYNVDVYKRHINENQCIKRNQHRLPFESIKQRSIRIGDKIFSIQEQKQQQQQQQTNNDVQISNSREKKKQPLP

Foldseek 3Di:
DDPPPPPPQDWDADPQQRDTDGPVVVCCCVPVVVRDNPPDPDDPDDDPVRVVVVVVVVVVVVVVVVVVVVVVVVVVVVVVVVVVVVVPDDDD

Solvent-accessible surface area (backbone atoms only — not comparable to full-atom values): 5784 Å² total; per-residue (Å²): 138,83,85,82,74,88,73,83,71,58,64,47,67,39,88,83,60,70,48,76,27,46,55,74,54,40,51,48,38,63,73,68,64,67,69,65,60,84,73,80,80,62,72,74,91,65,52,72,69,58,49,53,51,54,52,51,54,52,52,52,53,54,52,51,54,51,51,54,52,49,54,51,50,54,53,52,53,53,53,54,51,55,56,57,57,68,71,68,66,79,81,133

Radius of gyration: 32.33 Å; Cα contacts (8 Å, |Δi|>4): 34; chains: 1; bounding box: 109×23×50 Å

pLDDT: mean 76.72, std 11.91, range [42.69, 91.0]

Secondary structure (DSSP, 8-state):
---------PEEEPTTT--EEEHHHHHHHHHTT----TTSS------HHHHHHHHHHHHHHHHHHHHHHHHHHHHHHHHHHHHHHHTTPPP-

Nearest PDB structures (foldseek):
  2e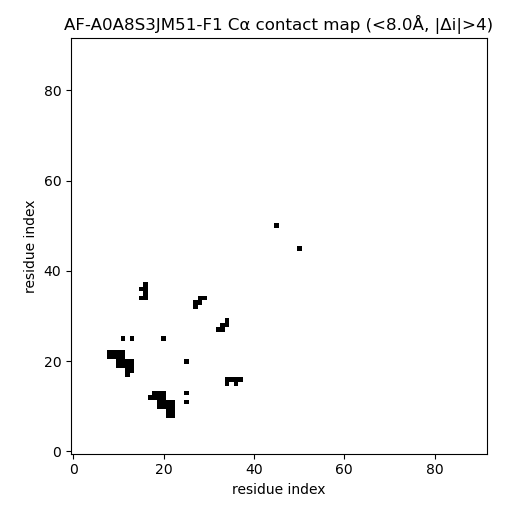mf-assembly1_A  TM=4.682E-01  e=4.219E+00  Homo sapiens
  2ytp-assembly1_A  TM=4.115E-01  e=4.219E+00  Homo sapiens
  6tbm-assembly1_C  TM=2.818E-01  e=3.158E+00  Komagataella phaffii GS115
  2emb-assembly1_A 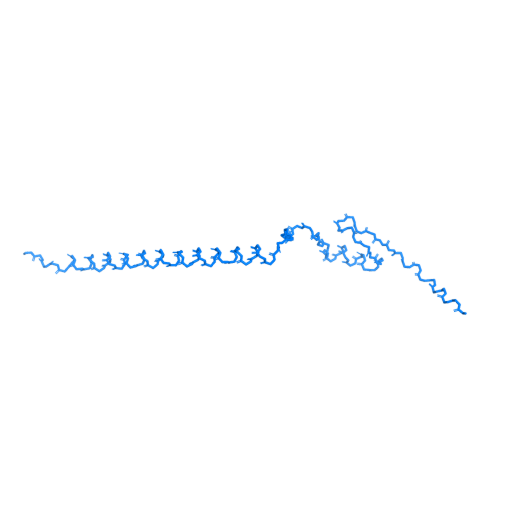 TM=2.774E-01  e=4.536E+00  Homo sapiens
  2emi-assembly1_A  TM=3.588E-01  e=7.532E+00  Homo sapiens